Protein AF-A0A935EZ55-F1 (afdb_monomer_lite)

Secondary structure (DSSP, 8-state):
-EEEEEEEEETTTTEEEEEEEEE--PPPEEEEEEEES--HHHHHHHHHH----TTSB--HHHHHHHHHHHH-STTPPPPEEEEEEETTTTEEEEEEE-

Radius of gyration: 19.31 Å; chains: 1; bounding box: 48×34×50 Å

Sequence (98 aa):
MKLTLNAAYEETTRIVSYRIVVVEGPSYRMGNLIIKNASESELKRIQGKWPLAQGAVLNLPSVREFVRKMFYGPSTRMPGIQIRKDPAKQIADLILTY

Structure (mmCIF, N/CA/C/O backbone):
data_AF-A0A935EZ55-F1
#
_entry.id   AF-A0A935EZ55-F1
#
loop_
_atom_site.group_PDB
_atom_site.id
_atom_site.type_symbol
_atom_site.label_atom_id
_atom_site.label_alt_id
_atom_site.label_comp_id
_atom_site.label_asym_id
_atom_site.label_entity_id
_atom_site.label_seq_id
_atom_site.pdbx_PDB_ins_code
_atom_site.Cartn_x
_atom_site.Cartn_y
_atom_site.Cartn_z
_atom_site.occupancy
_atom_site.B_iso_or_equiv
_atom_site.auth_seq_id
_atom_site.auth_comp_id
_atom_site.auth_asym_id
_atom_site.auth_atom_id
_atom_site.pdbx_PDB_model_num
ATOM 1 N N . MET A 1 1 ? 10.033 -3.963 -8.192 1.00 48.62 1 MET A N 1
ATOM 2 C CA . MET A 1 1 ? 10.502 -2.991 -9.195 1.00 48.62 1 MET A CA 1
ATOM 3 C C . MET A 1 1 ? 11.986 -3.232 -9.365 1.00 48.62 1 MET A C 1
ATOM 5 O O . MET A 1 1 ? 12.708 -3.108 -8.385 1.00 48.62 1 MET A O 1
ATOM 9 N N . LYS A 1 2 ? 12.415 -3.673 -10.548 1.00 41.41 2 LYS A N 1
ATOM 10 C CA . LYS A 1 2 ? 13.833 -3.819 -10.883 1.00 41.41 2 LYS A CA 1
ATOM 11 C C . LYS A 1 2 ? 14.119 -2.803 -11.977 1.00 41.41 2 LYS A C 1
ATOM 13 O O . LYS A 1 2 ? 13.423 -2.800 -12.987 1.00 41.41 2 LYS A O 1
ATOM 18 N N . LEU A 1 3 ? 15.071 -1.917 -11.725 1.00 39.34 3 LEU A N 1
ATOM 19 C CA . LEU A 1 3 ? 15.489 -0.908 -12.685 1.00 39.34 3 LEU A CA 1
ATOM 20 C C . LEU A 1 3 ? 16.864 -1.323 -13.193 1.00 39.34 3 LEU A C 1
ATOM 22 O O . LEU A 1 3 ? 17.782 -1.515 -12.396 1.00 39.34 3 LEU A O 1
ATOM 26 N N . THR A 1 4 ? 16.980 -1.531 -14.499 1.00 55.34 4 THR A N 1
ATOM 27 C CA . THR A 1 4 ? 18.253 -1.868 -15.134 1.00 55.34 4 THR A CA 1
ATOM 28 C C . THR A 1 4 ? 18.665 -0.693 -16.000 1.00 55.34 4 THR A C 1
ATOM 30 O O . THR A 1 4 ? 17.935 -0.295 -16.910 1.00 55.34 4 THR A O 1
ATOM 33 N N . LEU A 1 5 ? 19.815 -0.114 -15.660 1.00 43.94 5 LEU A N 1
ATOM 34 C CA . LEU A 1 5 ? 20.396 1.017 -16.360 1.00 43.94 5 LEU A CA 1
ATOM 35 C C . LEU A 1 5 ? 21.555 0.502 -17.208 1.00 43.94 5 LEU A C 1
ATOM 37 O O . LEU A 1 5 ? 22.564 0.061 -16.666 1.00 43.94 5 LEU A O 1
ATOM 41 N N . ASN A 1 6 ? 21.400 0.556 -18.527 1.00 62.25 6 ASN A N 1
ATOM 42 C CA . ASN A 1 6 ? 22.473 0.229 -19.456 1.00 62.25 6 ASN A CA 1
ATOM 43 C C . ASN A 1 6 ? 22.951 1.537 -20.084 1.00 62.25 6 ASN A C 1
ATOM 45 O O . ASN A 1 6 ? 22.204 2.170 -20.831 1.00 62.25 6 ASN A O 1
ATOM 49 N N . ALA A 1 7 ? 24.166 1.961 -19.747 1.00 61.69 7 ALA A N 1
ATOM 50 C CA . ALA A 1 7 ? 24.803 3.119 -20.361 1.00 61.69 7 ALA A CA 1
ATOM 51 C C . ALA A 1 7 ? 25.737 2.642 -21.479 1.00 61.69 7 ALA A C 1
ATOM 53 O O . ALA A 1 7 ? 26.576 1.772 -21.253 1.00 61.69 7 ALA A O 1
ATOM 54 N N . ALA A 1 8 ? 25.579 3.207 -22.672 1.00 67.94 8 ALA A N 1
ATOM 55 C CA . ALA A 1 8 ? 26.495 3.031 -23.789 1.00 67.94 8 ALA A CA 1
ATOM 56 C C . ALA A 1 8 ? 27.114 4.392 -24.107 1.00 67.94 8 ALA A C 1
ATOM 58 O O . ALA A 1 8 ? 26.396 5.351 -24.393 1.00 67.94 8 ALA A O 1
ATOM 59 N N . TYR A 1 9 ? 28.436 4.485 -24.003 1.00 62.31 9 TYR A N 1
ATOM 60 C CA . TYR A 1 9 ? 29.173 5.683 -24.378 1.00 62.31 9 TYR A CA 1
ATOM 61 C C . TYR A 1 9 ? 29.653 5.545 -25.818 1.00 62.31 9 TYR A C 1
ATOM 63 O O . TYR A 1 9 ? 30.267 4.540 -26.169 1.00 62.31 9 TYR A O 1
ATOM 71 N N . GLU A 1 10 ? 29.351 6.538 -26.645 1.00 63.81 10 GLU A N 1
ATOM 72 C CA . GLU A 1 10 ? 29.743 6.571 -28.046 1.00 63.81 10 GLU A CA 1
ATOM 73 C C . GLU A 1 10 ? 30.887 7.583 -28.218 1.00 63.81 10 GLU A C 1
ATOM 75 O O . GLU A 1 10 ? 30.692 8.796 -28.129 1.00 63.81 10 GLU A O 1
ATOM 80 N N . GLU A 1 11 ? 32.112 7.089 -28.421 1.00 65.00 11 GLU A N 1
ATOM 81 C CA . GLU A 1 11 ? 33.327 7.922 -28.442 1.00 65.00 11 GLU A CA 1
ATOM 82 C C . GLU A 1 11 ? 33.373 8.916 -29.612 1.00 65.00 11 GLU A C 1
ATOM 84 O O . GLU A 1 11 ? 33.908 10.015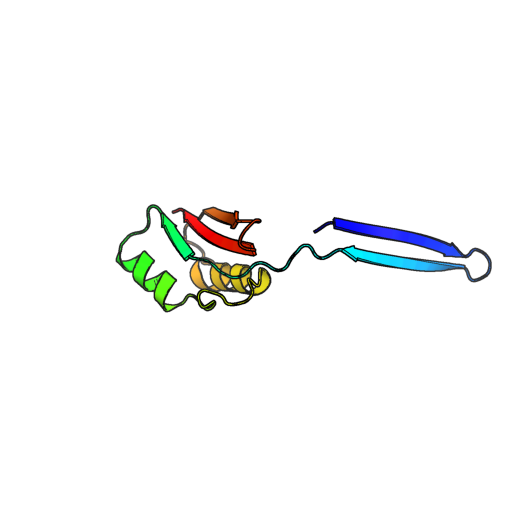 -29.467 1.00 65.00 11 GLU A O 1
ATOM 89 N N . THR A 1 12 ? 32.779 8.569 -30.758 1.00 71.25 12 THR A N 1
ATOM 90 C CA . THR A 1 12 ? 32.806 9.393 -31.979 1.00 71.25 12 THR A CA 1
ATOM 91 C C . THR A 1 12 ? 31.947 10.650 -31.856 1.00 71.25 12 THR A C 1
ATOM 93 O O . THR A 1 12 ? 32.315 11.709 -32.359 1.00 71.25 12 THR A O 1
ATOM 96 N N . THR A 1 13 ? 30.814 10.552 -31.162 1.00 69.12 13 THR A N 1
ATOM 97 C CA . THR A 1 13 ? 29.870 11.658 -30.942 1.00 69.12 13 THR A CA 1
ATOM 98 C C . THR A 1 13 ? 30.022 12.278 -29.549 1.00 69.12 13 THR A C 1
ATOM 100 O O . THR A 1 13 ? 29.473 13.349 -29.294 1.00 69.12 13 THR A O 1
ATOM 103 N N . ARG A 1 14 ? 30.791 11.635 -28.651 1.00 70.12 14 ARG A N 1
ATOM 104 C CA . ARG A 1 14 ? 30.878 11.934 -27.207 1.00 70.12 14 ARG A CA 1
ATOM 105 C C . ARG A 1 14 ? 29.509 11.922 -26.520 1.00 70.12 14 ARG A C 1
ATOM 107 O O . ARG A 1 14 ? 29.295 12.629 -25.535 1.00 70.12 14 ARG A O 1
ATOM 114 N N . ILE A 1 15 ? 28.572 11.131 -27.039 1.00 62.12 15 ILE A N 1
ATOM 115 C CA . ILE A 1 15 ? 27.215 11.021 -26.506 1.00 62.12 15 ILE A CA 1
ATOM 116 C C . ILE A 1 15 ? 27.148 9.814 -25.571 1.00 62.12 15 ILE A C 1
ATOM 118 O O . ILE A 1 15 ? 27.582 8.712 -25.903 1.00 62.12 15 ILE A O 1
ATOM 122 N N . VAL A 1 16 ? 26.566 10.010 -24.388 1.00 57.72 16 VAL A N 1
ATOM 123 C CA . VAL A 1 16 ? 26.183 8.907 -23.499 1.00 57.72 16 VAL A CA 1
ATOM 124 C C . VAL A 1 16 ? 24.715 8.578 -23.756 1.00 57.72 16 VAL A C 1
ATOM 126 O O . VAL A 1 16 ? 23.831 9.380 -23.457 1.00 57.72 16 VAL A O 1
ATOM 129 N N . SER A 1 17 ? 24.449 7.387 -24.285 1.00 61.28 17 SER A N 1
ATOM 130 C CA . SER A 1 17 ? 23.096 6.867 -24.475 1.00 61.28 17 SER A CA 1
ATOM 131 C C . SER A 1 17 ? 22.686 6.018 -23.274 1.00 61.28 17 SER A C 1
ATOM 133 O O . SER A 1 17 ? 23.297 4.990 -22.979 1.00 61.28 17 SER A O 1
ATOM 135 N N . TYR A 1 18 ? 21.623 6.431 -22.584 1.00 51.78 18 TYR A N 1
ATOM 136 C CA . TYR A 1 18 ? 21.049 5.684 -21.467 1.00 51.78 18 TYR A CA 1
ATOM 137 C C . TYR A 1 18 ? 19.847 4.873 -21.944 1.00 51.78 18 TYR A C 1
ATOM 139 O O . TYR A 1 18 ? 18.823 5.432 -22.334 1.00 51.78 18 TYR A O 1
ATOM 147 N N . ARG A 1 19 ? 19.938 3.544 -21.867 1.00 57.53 19 ARG A N 1
ATOM 148 C CA . ARG A 1 19 ? 18.795 2.653 -22.073 1.00 57.53 19 ARG A CA 1
ATOM 149 C C . ARG A 1 19 ? 18.249 2.229 -20.716 1.00 57.53 19 ARG A C 1
ATOM 151 O O . ARG A 1 19 ? 18.867 1.438 -20.002 1.00 57.53 19 ARG A O 1
ATOM 158 N N . ILE A 1 20 ? 17.083 2.765 -20.370 1.00 46.31 20 ILE A N 1
ATOM 159 C CA . ILE A 1 20 ? 16.361 2.429 -19.142 1.00 46.31 20 ILE A CA 1
ATOM 160 C C . ILE A 1 20 ? 15.355 1.331 -19.484 1.00 46.31 20 ILE A C 1
ATOM 162 O O . ILE A 1 20 ? 14.416 1.561 -20.243 1.00 46.31 20 ILE A O 1
ATOM 166 N N . VAL A 1 21 ? 15.550 0.132 -18.934 1.00 58.88 21 VAL A N 1
ATOM 167 C CA . VAL A 1 21 ? 14.567 -0.954 -19.038 1.00 58.88 21 VAL A CA 1
ATOM 168 C C . VAL A 1 21 ? 13.800 -1.019 -17.723 1.00 58.88 21 VAL A C 1
ATOM 170 O O . VAL A 1 21 ? 14.362 -1.360 -16.679 1.00 58.88 21 VAL A O 1
ATOM 173 N N . VAL A 1 22 ? 12.515 -0.665 -17.774 1.00 52.72 22 VAL A N 1
ATOM 174 C CA . VAL A 1 22 ? 11.596 -0.758 -16.635 1.00 52.72 22 VAL A CA 1
ATOM 175 C C . VAL A 1 22 ? 10.777 -2.032 -16.791 1.00 52.72 22 VAL A C 1
ATOM 177 O O . VAL A 1 22 ? 9.965 -2.146 -17.703 1.00 52.72 22 VAL A O 1
ATOM 180 N N . VAL A 1 23 ? 10.994 -2.998 -15.899 1.00 57.09 23 VAL A N 1
ATOM 181 C CA . VAL A 1 23 ? 10.128 -4.178 -15.796 1.00 57.09 23 VAL A CA 1
ATOM 182 C C . VAL A 1 23 ? 9.161 -3.938 -14.645 1.00 57.09 23 VAL A C 1
ATOM 184 O O . VAL A 1 23 ? 9.518 -4.059 -13.464 1.00 57.09 23 VAL A O 1
ATOM 187 N N . GLU A 1 24 ? 7.938 -3.551 -14.991 1.00 59.47 24 GLU A N 1
ATOM 188 C CA . GLU A 1 24 ? 6.838 -3.474 -14.038 1.00 59.47 24 GLU A CA 1
ATOM 189 C C . GLU A 1 24 ? 6.360 -4.898 -13.721 1.00 59.47 24 GLU A C 1
ATOM 191 O O . GLU A 1 24 ? 6.182 -5.731 -14.607 1.00 59.47 24 GLU A O 1
ATOM 196 N N . GLY A 1 25 ? 6.241 -5.220 -12.429 1.00 63.72 25 GLY A N 1
ATOM 197 C CA . GLY A 1 25 ? 5.691 -6.509 -12.001 1.00 63.72 25 GLY A CA 1
ATOM 198 C C . GLY A 1 25 ? 4.187 -6.597 -12.292 1.00 63.72 25 GLY A C 1
ATOM 199 O O . GLY A 1 25 ? 3.586 -5.596 -12.676 1.00 63.72 25 GLY A O 1
ATOM 200 N N . PRO A 1 26 ? 3.550 -7.759 -12.063 1.00 68.81 26 PRO A N 1
ATOM 201 C CA . PRO A 1 26 ? 2.117 -7.913 -12.295 1.00 68.81 26 PRO A CA 1
ATOM 202 C C . PRO A 1 26 ? 1.315 -6.863 -11.518 1.00 68.81 26 PRO A C 1
ATOM 204 O O . PRO A 1 26 ? 1.622 -6.566 -10.359 1.00 68.81 26 PRO A O 1
ATOM 207 N N . SER A 1 27 ? 0.294 -6.298 -12.164 1.00 77.88 27 SER A N 1
ATOM 208 C CA . SER A 1 27 ? -0.635 -5.367 -11.531 1.00 77.88 27 SER A CA 1
ATOM 209 C C . SER A 1 27 ? -1.462 -6.110 -10.484 1.00 77.88 27 SER A C 1
ATOM 211 O O . SER A 1 27 ? -2.075 -7.131 -10.784 1.00 77.88 27 SER A O 1
ATOM 213 N N . TYR A 1 28 ? -1.484 -5.596 -9.256 1.00 85.00 28 TYR A N 1
ATOM 214 C CA . TYR A 1 28 ? -2.325 -6.134 -8.189 1.00 85.00 28 TYR A CA 1
ATOM 215 C C . TYR A 1 28 ? -3.591 -5.293 -8.059 1.00 85.00 28 TYR A C 1
ATOM 217 O O . TYR A 1 28 ? -3.553 -4.071 -8.207 1.00 85.00 28 TYR A O 1
ATOM 225 N N . ARG A 1 29 ? -4.711 -5.938 -7.752 1.00 89.12 29 ARG A N 1
ATOM 226 C CA . ARG A 1 29 ? -5.962 -5.292 -7.363 1.00 89.12 29 ARG A CA 1
ATOM 227 C C . ARG A 1 29 ? -5.986 -5.066 -5.855 1.00 89.12 29 ARG A C 1
ATOM 229 O O . ARG A 1 29 ? -5.452 -5.863 -5.088 1.00 89.12 29 ARG A O 1
ATOM 236 N N . MET A 1 30 ? -6.606 -3.978 -5.427 1.00 90.25 30 MET A N 1
ATOM 237 C CA . MET A 1 30 ? -6.811 -3.647 -4.028 1.00 90.25 30 MET A CA 1
ATOM 238 C C . MET A 1 30 ? -7.716 -4.698 -3.385 1.00 90.25 30 MET A C 1
ATOM 240 O O . MET A 1 30 ? -8.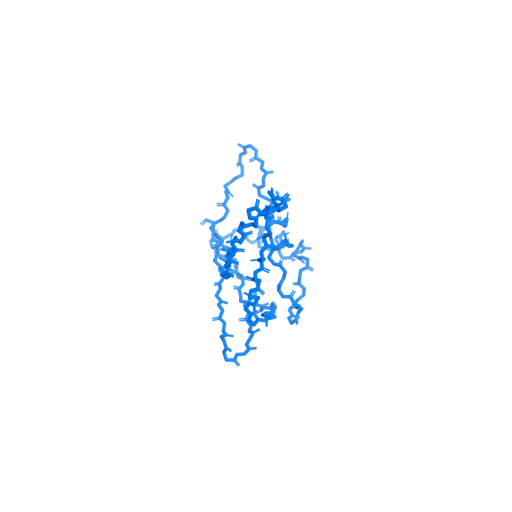835 -4.930 -3.838 1.00 90.25 30 MET A O 1
ATOM 244 N N . GLY A 1 31 ? -7.212 -5.342 -2.340 1.00 88.88 31 GLY A N 1
ATOM 245 C CA . GLY A 1 31 ? -7.979 -6.238 -1.489 1.00 88.88 31 GLY A CA 1
ATOM 246 C C . GLY A 1 31 ? -8.645 -5.465 -0.363 1.00 88.88 31 GLY A C 1
ATOM 247 O O . GLY A 1 31 ? -9.320 -4.459 -0.583 1.00 88.88 31 GLY A O 1
ATOM 248 N N . ASN A 1 32 ? -8.428 -5.931 0.858 1.00 89.38 32 ASN A N 1
ATOM 249 C CA . ASN A 1 32 ? -8.965 -5.319 2.060 1.00 89.38 32 ASN A CA 1
ATOM 250 C C . ASN A 1 32 ? -8.003 -4.287 2.655 1.00 89.38 32 ASN A C 1
ATOM 252 O O . ASN A 1 32 ? -6.780 -4.451 2.637 1.00 89.38 32 ASN A O 1
ATOM 256 N N . LEU A 1 33 ? -8.581 -3.240 3.244 1.00 87.75 33 LEU A N 1
ATOM 257 C CA . LEU A 1 33 ? -7.877 -2.341 4.149 1.00 87.75 33 LEU A CA 1
ATOM 258 C C . LEU A 1 33 ? -8.041 -2.854 5.584 1.00 87.75 33 LEU A C 1
ATOM 260 O O . LEU A 1 33 ? -9.112 -2.738 6.177 1.00 87.75 33 LEU A O 1
ATOM 264 N N . ILE A 1 34 ? -6.974 -3.420 6.136 1.00 88.69 34 ILE A N 1
ATOM 265 C CA . ILE A 1 34 ? -6.936 -3.990 7.483 1.00 88.69 34 ILE A CA 1
ATOM 266 C C . ILE A 1 34 ? -6.214 -3.004 8.396 1.00 88.69 34 ILE A C 1
ATOM 268 O O . ILE A 1 34 ? -5.058 -2.662 8.160 1.00 88.69 34 ILE A O 1
ATOM 272 N N . ILE A 1 35 ? -6.874 -2.564 9.463 1.00 88.50 35 ILE A N 1
ATOM 273 C CA . ILE A 1 35 ? -6.299 -1.625 10.427 1.00 88.50 35 ILE A CA 1
ATOM 274 C C . ILE A 1 35 ? -6.196 -2.349 11.769 1.00 88.50 35 ILE A C 1
ATOM 276 O O . ILE A 1 35 ? -7.202 -2.784 12.321 1.00 88.50 35 ILE A O 1
ATOM 280 N N . LYS A 1 36 ? -4.972 -2.526 12.264 1.00 87.19 36 LYS A N 1
ATOM 281 C CA . LYS A 1 36 ? -4.661 -3.203 13.526 1.00 87.19 36 LYS A CA 1
ATOM 282 C C . LYS A 1 36 ? -4.333 -2.185 14.609 1.00 87.19 36 LYS A C 1
ATOM 284 O O . LYS A 1 36 ? -3.683 -1.182 14.324 1.00 87.19 36 LYS A O 1
ATOM 289 N N . ASN A 1 37 ? -4.736 -2.491 15.842 1.00 84.25 37 ASN A N 1
ATOM 290 C CA . ASN A 1 37 ? -4.485 -1.681 17.042 1.00 84.25 37 ASN A CA 1
ATOM 291 C C . ASN A 1 37 ? -4.998 -0.230 16.962 1.00 84.25 37 ASN A C 1
ATOM 293 O O . ASN A 1 37 ? -4.550 0.617 17.727 1.00 84.25 37 ASN A O 1
ATOM 297 N N . ALA A 1 38 ? -5.929 0.064 16.051 1.00 82.44 38 ALA A N 1
ATOM 298 C CA . ALA A 1 38 ? -6.568 1.371 15.971 1.00 82.44 38 ALA A CA 1
ATOM 299 C C . ALA A 1 38 ? -7.837 1.406 16.821 1.00 82.44 38 ALA A C 1
ATOM 301 O O . ALA A 1 38 ? -8.554 0.409 16.937 1.00 82.44 38 ALA A O 1
ATOM 302 N N . SER A 1 39 ? -8.138 2.580 17.367 1.00 84.44 39 SER A N 1
ATOM 303 C CA . SER A 1 39 ? -9.437 2.837 17.986 1.00 84.44 39 SER A CA 1
ATOM 304 C C . SER A 1 39 ? -10.567 2.784 16.944 1.00 84.44 39 SER A C 1
ATOM 306 O O . SER A 1 39 ? -10.348 2.998 15.749 1.00 84.44 39 SER A O 1
ATOM 308 N N . GLU A 1 40 ? -11.804 2.520 17.374 1.00 86.06 40 GLU A N 1
ATOM 309 C CA . GLU A 1 40 ? -12.953 2.441 16.455 1.00 86.06 40 GLU A CA 1
ATOM 310 C C . GLU A 1 40 ? -13.172 3.757 15.681 1.00 86.06 40 GLU A C 1
ATOM 312 O O . GLU A 1 40 ? -13.517 3.752 14.495 1.00 86.06 40 GLU A O 1
ATOM 317 N N . SER A 1 41 ? -12.910 4.894 16.331 1.00 84.56 41 SER A N 1
ATOM 318 C CA . SER A 1 41 ? -12.974 6.223 15.719 1.00 84.56 41 SER A CA 1
ATOM 319 C C . SER A 1 41 ? -11.931 6.393 14.613 1.00 84.56 41 SER A C 1
ATOM 321 O O . SER A 1 41 ? -12.245 6.923 13.546 1.00 84.56 41 SER A O 1
ATOM 323 N N . GLU A 1 42 ? -10.708 5.903 14.813 1.00 82.94 42 GLU A N 1
ATOM 324 C CA . GLU A 1 42 ? -9.660 5.917 13.792 1.00 82.94 42 GLU A CA 1
ATOM 325 C C . GLU A 1 42 ? -9.965 4.971 12.640 1.00 82.94 42 GLU A C 1
ATOM 327 O O . GLU A 1 42 ? -9.778 5.347 11.484 1.00 82.94 42 GLU A O 1
ATOM 332 N N . LEU A 1 43 ? -10.491 3.784 12.936 1.00 85.69 43 LEU A N 1
ATOM 333 C CA . LEU A 1 43 ? -10.880 2.807 11.928 1.00 85.69 43 LEU A CA 1
ATOM 334 C C . LEU A 1 43 ? -11.945 3.395 10.990 1.00 85.69 43 LEU A C 1
ATOM 336 O O . LEU A 1 43 ? -11.739 3.416 9.775 1.00 85.69 43 LEU A O 1
ATOM 340 N N . LYS A 1 44 ? -13.009 3.992 11.544 1.00 87.12 44 LYS A N 1
ATOM 341 C CA . LYS A 1 44 ? -14.038 4.715 10.773 1.00 87.12 44 LYS A CA 1
ATOM 342 C C . LYS A 1 44 ? -13.454 5.897 9.994 1.00 87.12 44 LYS A C 1
ATOM 344 O O . LYS A 1 44 ? -13.780 6.086 8.822 1.00 87.12 44 LYS A O 1
ATOM 349 N N . ARG A 1 45 ? -12.555 6.676 10.608 1.00 86.31 45 ARG A N 1
ATOM 350 C CA . ARG A 1 45 ? -11.905 7.838 9.974 1.00 86.31 45 ARG A CA 1
ATOM 351 C C . ARG A 1 45 ? -11.050 7.443 8.770 1.00 86.31 45 ARG A C 1
ATOM 353 O O . ARG A 1 45 ? -11.066 8.142 7.760 1.00 86.31 45 ARG A O 1
ATOM 360 N N . ILE A 1 46 ? -10.276 6.366 8.890 1.00 86.56 46 ILE A N 1
ATOM 361 C CA . ILE A 1 46 ? -9.378 5.879 7.839 1.00 86.56 46 ILE A CA 1
ATOM 362 C C . ILE A 1 46 ? -10.193 5.219 6.727 1.00 86.56 46 ILE A C 1
ATOM 364 O O . ILE A 1 46 ? -9.983 5.557 5.566 1.00 86.56 46 ILE A O 1
ATOM 368 N N . GLN A 1 47 ? -11.148 4.344 7.063 1.00 86.56 47 GLN A N 1
ATOM 369 C CA . GLN A 1 47 ? -12.012 3.694 6.073 1.00 86.56 47 GLN A CA 1
ATOM 370 C C . GLN A 1 47 ? -12.837 4.708 5.273 1.00 86.56 47 GLN A C 1
ATOM 372 O O . GLN A 1 47 ? -12.867 4.628 4.051 1.00 86.56 47 GLN A O 1
ATOM 377 N N . GLY A 1 48 ? -13.430 5.712 5.928 1.00 86.44 48 GLY A N 1
ATOM 378 C CA . GLY A 1 48 ? -14.232 6.736 5.248 1.00 86.44 48 GLY A CA 1
ATOM 379 C C . GLY A 1 48 ? -13.435 7.669 4.330 1.00 86.44 48 GLY A C 1
ATOM 380 O O . GLY A 1 48 ? -14.014 8.328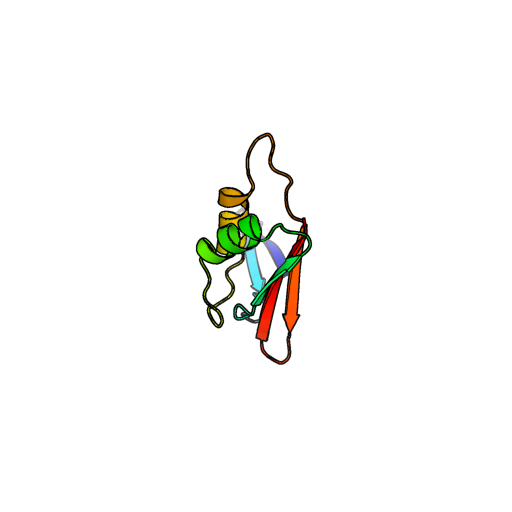 3.473 1.00 86.44 48 GLY A O 1
ATOM 381 N N . LYS A 1 49 ? -12.109 7.739 4.491 1.00 87.50 49 LYS A N 1
ATOM 382 C CA . LYS A 1 49 ? -11.218 8.562 3.656 1.00 87.50 49 LYS A CA 1
ATOM 383 C C . LYS A 1 49 ? -10.404 7.741 2.659 1.00 87.50 49 LYS A C 1
ATOM 385 O O . LYS A 1 49 ? -9.624 8.317 1.901 1.00 87.50 49 LYS A O 1
ATOM 390 N N . TRP A 1 50 ? -10.528 6.416 2.695 1.00 89.12 50 TRP A N 1
ATOM 391 C CA . TRP A 1 50 ? -9.743 5.526 1.857 1.00 89.12 50 TRP A CA 1
ATOM 392 C C . TRP A 1 50 ? -10.168 5.666 0.386 1.00 89.12 50 TRP A C 1
ATOM 394 O O . TRP A 1 50 ? -11.334 5.439 0.070 1.00 89.12 50 TRP A O 1
ATOM 404 N N . PRO A 1 51 ? -9.255 6.041 -0.530 1.00 84.56 51 PRO A N 1
ATOM 405 C CA . PRO A 1 51 ? -9.638 6.409 -1.892 1.00 84.56 51 PRO A CA 1
ATOM 406 C C . PRO A 1 51 ? -9.745 5.218 -2.856 1.00 84.56 51 PRO A C 1
ATOM 408 O O . PRO A 1 51 ? -10.227 5.390 -3.972 1.00 84.56 51 PRO A O 1
ATOM 411 N N . LEU A 1 52 ? -9.258 4.029 -2.480 1.00 85.75 52 LEU A N 1
ATOM 412 C CA . LEU A 1 52 ? -9.209 2.864 -3.369 1.00 85.75 52 LEU A CA 1
ATOM 413 C C . LEU A 1 52 ? -10.319 1.869 -3.024 1.00 85.75 52 LEU A C 1
ATOM 415 O O . LEU A 1 52 ? -10.277 1.217 -1.983 1.00 85.75 52 LEU A O 1
ATOM 419 N N . ALA A 1 53 ? -11.284 1.704 -3.925 1.00 85.25 53 ALA A N 1
ATOM 420 C CA . ALA A 1 53 ? -12.300 0.667 -3.792 1.00 85.25 53 ALA A CA 1
ATOM 421 C C . ALA A 1 53 ? -11.684 -0.743 -3.862 1.00 85.25 53 ALA A C 1
ATOM 423 O O . ALA A 1 53 ? -10.658 -0.964 -4.513 1.00 85.25 53 ALA A O 1
ATOM 424 N N . GLN A 1 54 ? -12.342 -1.713 -3.229 1.00 85.88 54 GLN A N 1
ATOM 425 C CA . GLN A 1 54 ? -11.978 -3.121 -3.368 1.00 85.88 54 GLN A CA 1
ATOM 426 C C . GLN A 1 54 ? -12.085 -3.545 -4.843 1.00 85.88 54 GLN A C 1
ATOM 428 O O . GLN A 1 54 ? -13.044 -3.212 -5.534 1.00 85.88 54 GLN A O 1
ATOM 433 N N . GLY A 1 55 ? -11.075 -4.254 -5.345 1.00 84.12 55 GLY A N 1
ATOM 434 C CA . GLY A 1 55 ? -10.978 -4.685 -6.740 1.00 84.12 55 GLY A CA 1
ATOM 435 C C . GLY A 1 55 ? -10.412 -3.643 -7.713 1.00 84.12 55 GLY A C 1
ATOM 436 O O . GLY A 1 55 ? -10.110 -4.009 -8.853 1.00 84.12 55 GLY A O 1
ATOM 437 N N . ALA A 1 56 ? -10.221 -2.387 -7.285 1.00 86.12 56 ALA A N 1
ATOM 438 C CA . ALA A 1 56 ? -9.545 -1.360 -8.081 1.00 86.12 56 ALA A CA 1
ATOM 439 C C . ALA A 1 56 ? -8.059 -1.695 -8.270 1.00 86.12 56 ALA A C 1
ATOM 441 O O . ALA A 1 56 ? -7.483 -2.439 -7.484 1.00 86.12 56 ALA A O 1
ATOM 442 N N . VAL A 1 57 ? -7.401 -1.136 -9.285 1.00 85.25 57 VAL A N 1
ATOM 443 C CA . VAL A 1 57 ? -5.950 -1.322 -9.459 1.00 85.25 57 VAL A CA 1
ATOM 444 C C . VAL A 1 57 ? -5.208 -0.669 -8.288 1.00 85.25 57 VAL A C 1
ATOM 446 O O . VAL A 1 57 ? -5.417 0.507 -7.988 1.00 85.25 57 VAL A O 1
ATOM 449 N N . LEU A 1 58 ? -4.340 -1.429 -7.613 1.00 84.44 58 LEU A N 1
ATOM 450 C CA . LEU A 1 58 ? -3.539 -0.919 -6.506 1.00 84.44 58 LEU A CA 1
ATOM 451 C C . LEU A 1 58 ? -2.501 0.074 -7.040 1.00 84.44 58 LEU A C 1
ATOM 453 O O . LEU A 1 58 ? -1.538 -0.308 -7.705 1.00 84.44 58 LEU A O 1
ATOM 457 N N . ASN A 1 59 ? -2.663 1.342 -6.671 1.00 83.94 59 ASN A N 1
ATOM 458 C CA . ASN A 1 59 ? -1.740 2.410 -7.030 1.00 83.94 59 ASN A CA 1
ATOM 459 C C . ASN A 1 59 ? -0.903 2.839 -5.814 1.00 83.94 59 ASN A C 1
ATOM 461 O O . ASN A 1 59 ? -1.395 3.531 -4.922 1.00 83.94 59 ASN A O 1
ATOM 465 N N . LEU A 1 60 ? 0.373 2.438 -5.771 1.00 81.56 60 LEU A N 1
ATOM 466 C CA . LEU A 1 60 ? 1.288 2.764 -4.666 1.00 81.56 60 LEU A CA 1
ATOM 467 C C . LEU A 1 60 ? 1.453 4.280 -4.436 1.00 81.56 60 LEU A C 1
ATOM 469 O O . LEU A 1 60 ? 1.401 4.699 -3.278 1.00 81.56 60 LEU A O 1
ATOM 473 N N . PRO A 1 61 ? 1.604 5.119 -5.481 1.00 84.88 61 PRO A N 1
ATOM 474 C CA . PRO A 1 61 ? 1.481 6.569 -5.361 1.00 84.88 61 PRO A CA 1
ATOM 475 C C . PRO A 1 61 ? 0.253 7.033 -4.567 1.00 84.88 61 PRO A C 1
ATOM 477 O O . PRO A 1 61 ? 0.408 7.792 -3.612 1.00 84.88 61 PRO A O 1
ATOM 480 N N . SER A 1 62 ? -0.945 6.525 -4.879 1.00 82.50 62 SER A N 1
ATOM 481 C CA . SER A 1 62 ? -2.178 6.888 -4.163 1.00 82.50 62 SER A CA 1
ATOM 482 C C . SER A 1 62 ? -2.154 6.451 -2.697 1.00 82.50 62 SER A C 1
ATOM 484 O O . SER A 1 62 ? -2.575 7.212 -1.827 1.00 82.50 62 SER A O 1
ATOM 486 N N . VAL A 1 63 ? -1.612 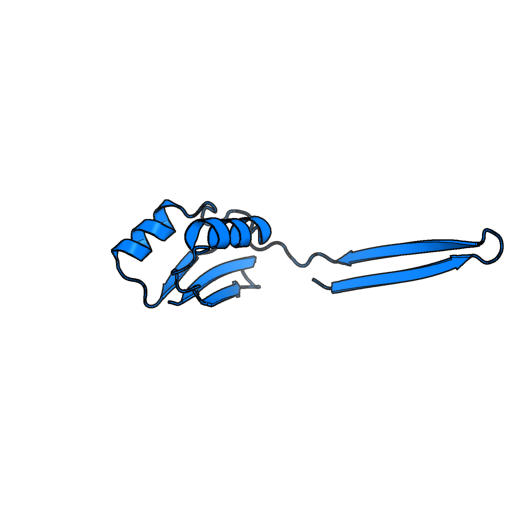5.263 -2.400 1.00 83.44 63 VAL A N 1
ATOM 487 C CA . VAL A 1 63 ? -1.419 4.781 -1.018 1.00 83.44 63 VAL A CA 1
ATOM 488 C C . VAL A 1 63 ? -0.498 5.733 -0.246 1.00 83.44 63 VAL A C 1
ATOM 490 O O . VAL A 1 63 ? -0.817 6.149 0.867 1.00 83.44 63 VAL A O 1
ATOM 493 N N . ARG A 1 64 ? 0.635 6.122 -0.845 1.00 83.75 64 ARG A N 1
ATOM 494 C CA . ARG A 1 64 ? 1.609 7.039 -0.233 1.00 83.75 64 ARG A CA 1
ATOM 495 C C . ARG A 1 64 ? 1.003 8.414 0.026 1.00 83.75 64 ARG A C 1
ATOM 497 O O . ARG A 1 64 ? 1.213 8.988 1.093 1.00 83.75 64 ARG A O 1
ATOM 504 N N . GLU A 1 65 ? 0.255 8.946 -0.934 1.00 85.94 65 GLU A N 1
ATOM 505 C CA . GLU A 1 65 ? -0.426 10.228 -0.776 1.00 85.94 65 GLU A CA 1
ATOM 506 C C . GLU A 1 65 ? -1.496 10.195 0.310 1.00 85.94 65 GLU A C 1
ATOM 508 O O . GLU A 1 65 ? -1.584 11.139 1.096 1.00 85.94 65 GLU A O 1
ATOM 513 N N . PHE A 1 66 ? -2.273 9.113 0.386 1.00 86.44 66 PHE A N 1
ATOM 514 C CA . PHE A 1 66 ? -3.248 8.913 1.450 1.00 86.44 66 PHE A CA 1
ATOM 515 C C . PHE A 1 66 ? -2.574 8.924 2.821 1.00 86.44 66 PHE A C 1
ATOM 517 O O . PHE A 1 66 ? -2.973 9.691 3.695 1.00 86.44 66 PHE A O 1
ATOM 524 N N . VAL A 1 67 ? -1.509 8.134 2.990 1.00 83.69 67 VAL A N 1
ATOM 525 C CA . VAL A 1 67 ? -0.753 8.071 4.246 1.00 83.69 67 VAL A CA 1
ATOM 526 C C . VAL A 1 67 ? -0.222 9.452 4.621 1.00 83.69 67 VAL A C 1
ATOM 528 O O . VAL A 1 67 ? -0.376 9.889 5.759 1.00 83.69 67 VAL A O 1
ATOM 531 N N . ARG A 1 68 ? 0.348 10.177 3.654 1.00 84.25 68 ARG A N 1
ATOM 532 C CA . ARG A 1 68 ? 0.821 11.547 3.863 1.00 84.25 68 ARG A CA 1
ATOM 533 C C . ARG A 1 68 ? -0.317 12.469 4.318 1.00 84.25 68 ARG A C 1
ATOM 535 O O . ARG A 1 68 ? -0.174 13.180 5.298 1.00 84.25 68 ARG A O 1
ATOM 542 N N . LYS A 1 69 ? -1.471 12.459 3.655 1.00 84.94 69 LYS A N 1
ATOM 543 C CA . LYS A 1 69 ? -2.593 13.335 4.038 1.00 84.94 69 LYS A CA 1
ATOM 544 C C . LYS A 1 69 ? -3.201 12.973 5.397 1.00 84.94 69 LYS A C 1
ATOM 546 O O . LYS A 1 69 ? -3.719 13.848 6.081 1.00 84.94 69 LYS A O 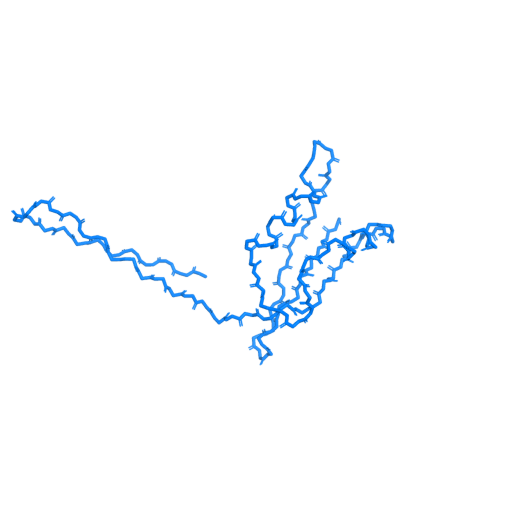1
ATOM 551 N N . MET A 1 70 ? -3.167 11.697 5.771 1.00 81.62 70 MET A N 1
ATOM 552 C CA . MET A 1 70 ? -3.832 11.191 6.974 1.00 81.62 70 MET A CA 1
ATOM 553 C C . MET A 1 70 ? -2.973 11.225 8.233 1.00 81.62 70 MET A C 1
ATOM 555 O O . MET A 1 70 ? -3.522 11.381 9.327 1.00 81.62 70 MET A O 1
ATOM 559 N N . PHE A 1 71 ? -1.660 11.044 8.081 1.00 79.12 71 PHE A N 1
ATOM 560 C CA . PHE A 1 71 ? -0.743 10.805 9.198 1.00 79.12 71 PHE A CA 1
ATOM 561 C C . PHE A 1 71 ? 0.453 11.759 9.237 1.00 79.12 71 PHE A C 1
ATOM 563 O O . PHE A 1 71 ? 1.243 11.689 10.171 1.00 79.12 71 PHE A O 1
ATOM 570 N N . TYR A 1 72 ? 0.617 12.648 8.253 1.00 70.25 72 TYR A N 1
ATOM 571 C CA . TYR A 1 72 ? 1.704 13.625 8.272 1.00 70.25 72 TYR A CA 1
ATOM 572 C C . TYR A 1 72 ? 1.266 14.868 9.056 1.00 70.25 72 TYR A C 1
ATOM 574 O O . TYR A 1 72 ? 0.494 15.694 8.575 1.00 70.25 72 TYR A O 1
ATOM 582 N N . GLY A 1 73 ? 1.757 14.973 10.289 1.00 63.62 73 GLY A N 1
ATOM 583 C CA . GLY A 1 73 ? 1.574 16.107 11.191 1.00 63.62 73 GLY A CA 1
ATOM 584 C C . GLY A 1 73 ? 2.555 16.009 12.367 1.00 63.62 73 GLY A C 1
ATOM 585 O O . GLY A 1 73 ? 2.974 14.898 12.696 1.00 63.62 73 GLY A O 1
ATOM 586 N N . PRO A 1 74 ? 2.924 17.130 13.015 1.00 55.56 74 PRO A N 1
ATOM 587 C CA . PRO A 1 74 ? 4.023 17.197 13.992 1.00 55.56 74 PRO A CA 1
ATOM 588 C C . PRO A 1 74 ? 3.853 16.315 15.244 1.00 55.56 74 PRO A C 1
ATOM 590 O O . PRO A 1 74 ? 4.800 16.152 16.005 1.00 55.56 74 PRO A O 1
ATOM 593 N N . SER A 1 75 ? 2.674 15.723 15.465 1.00 56.72 75 SER A N 1
ATOM 594 C CA . SER A 1 75 ? 2.369 14.895 16.645 1.00 56.72 75 SER A CA 1
ATOM 595 C C . SER A 1 75 ? 1.637 13.588 16.312 1.00 56.72 75 SER A C 1
ATOM 597 O O . SER A 1 75 ? 1.076 12.954 17.201 1.00 56.72 75 SER A O 1
ATOM 599 N N . THR A 1 76 ? 1.595 13.178 15.039 1.00 63.72 76 THR A N 1
ATOM 600 C CA . THR A 1 76 ? 0.852 11.971 14.634 1.00 63.72 76 THR A CA 1
ATOM 601 C C . THR A 1 76 ? 1.790 10.770 14.559 1.00 63.72 76 THR A C 1
ATOM 603 O O . THR A 1 76 ? 2.760 10.788 13.804 1.00 63.72 76 THR A O 1
ATOM 606 N N . ARG A 1 77 ? 1.508 9.712 15.335 1.00 68.81 77 ARG A N 1
ATOM 607 C CA . ARG A 1 77 ? 2.212 8.427 15.193 1.00 68.81 77 ARG A CA 1
ATOM 608 C C . ARG A 1 77 ? 1.998 7.909 13.772 1.00 68.81 77 ARG A C 1
ATOM 610 O O . ARG A 1 77 ? 0.857 7.751 13.339 1.00 68.81 77 ARG A O 1
ATOM 617 N N . MET A 1 78 ? 3.088 7.668 13.045 1.00 72.62 78 MET A N 1
ATOM 618 C CA . MET A 1 78 ? 2.999 7.052 11.725 1.00 72.62 78 MET A CA 1
ATOM 619 C C . MET A 1 78 ? 2.633 5.576 11.891 1.00 72.62 78 MET A C 1
ATOM 621 O O . MET A 1 78 ? 3.351 4.867 12.599 1.00 72.62 78 MET A O 1
ATOM 625 N N . PRO A 1 79 ? 1.567 5.089 11.239 1.00 80.12 79 PRO A N 1
ATOM 626 C CA . PRO A 1 79 ? 1.262 3.673 11.274 1.00 80.12 79 PRO A CA 1
ATOM 627 C C . PRO A 1 79 ? 2.321 2.893 10.489 1.00 80.12 79 PRO A C 1
ATOM 629 O O . PRO A 1 79 ? 2.786 3.326 9.430 1.00 80.12 79 PRO A O 1
ATOM 632 N N . GLY A 1 80 ? 2.669 1.705 10.973 1.00 81.81 80 GLY A N 1
ATOM 633 C CA . GLY A 1 80 ? 3.413 0.723 10.198 1.00 81.81 80 GLY A CA 1
ATOM 634 C C . GLY A 1 80 ? 2.570 0.254 9.013 1.00 81.81 80 GLY A C 1
ATOM 635 O O . GLY A 1 80 ? 1.446 -0.213 9.196 1.00 81.81 80 GLY A O 1
ATOM 636 N N . ILE A 1 81 ? 3.103 0.377 7.797 1.00 84.00 81 ILE A N 1
ATOM 637 C CA . ILE A 1 81 ? 2.405 0.002 6.561 1.00 84.00 81 ILE A CA 1
ATOM 638 C C . ILE A 1 81 ? 2.984 -1.308 6.044 1.00 84.00 81 ILE A C 1
ATOM 640 O O . ILE A 1 81 ? 4.180 -1.406 5.773 1.00 84.00 81 ILE A O 1
ATOM 644 N N . GLN A 1 82 ? 2.127 -2.303 5.857 1.00 85.50 82 GLN A N 1
ATOM 645 C CA . GLN A 1 82 ? 2.476 -3.568 5.222 1.00 85.50 82 GLN A CA 1
ATOM 646 C C . GLN A 1 82 ? 1.530 -3.840 4.055 1.00 85.50 82 GLN A C 1
ATOM 648 O O . GLN A 1 82 ? 0.330 -3.595 4.140 1.00 85.50 82 GLN A O 1
ATOM 653 N N . ILE A 1 83 ? 2.071 -4.371 2.960 1.00 85.81 83 ILE A N 1
ATOM 654 C CA . ILE A 1 83 ? 1.285 -4.816 1.806 1.00 85.81 83 ILE A CA 1
ATOM 655 C C . ILE A 1 83 ? 1.397 -6.331 1.742 1.00 85.81 83 ILE A C 1
ATOM 657 O O . ILE A 1 83 ? 2.477 -6.867 1.480 1.00 85.81 83 ILE A O 1
ATOM 661 N N . ARG A 1 84 ? 0.282 -7.021 1.969 1.00 86.31 84 ARG A N 1
ATOM 662 C CA . ARG A 1 84 ? 0.195 -8.472 1.828 1.00 86.31 84 ARG A CA 1
ATOM 663 C C . ARG A 1 84 ? -0.322 -8.789 0.436 1.00 86.31 84 ARG A C 1
ATOM 665 O O . ARG A 1 84 ? -1.436 -8.418 0.095 1.00 86.31 84 ARG A O 1
ATOM 672 N N . LYS A 1 85 ? 0.493 -9.462 -0.368 1.00 86.75 85 LYS A N 1
ATOM 673 C CA . LYS A 1 85 ? 0.148 -9.825 -1.745 1.00 86.75 85 LYS A CA 1
ATOM 674 C C . LYS A 1 85 ? -0.307 -11.276 -1.794 1.00 86.75 85 LYS A C 1
ATOM 676 O O . LYS A 1 85 ? 0.379 -12.143 -1.262 1.00 86.75 85 LYS A O 1
ATOM 681 N N . ASP A 1 86 ? -1.418 -11.517 -2.468 1.00 85.94 86 ASP A N 1
ATOM 682 C CA . ASP A 1 86 ? -1.872 -12.825 -2.916 1.00 85.94 86 ASP A CA 1
ATOM 683 C C . ASP A 1 86 ? -1.553 -12.941 -4.420 1.00 85.94 86 ASP A C 1
ATOM 685 O O . ASP A 1 86 ? -2.283 -12.393 -5.255 1.00 85.94 86 ASP A O 1
ATOM 689 N N . PRO A 1 87 ? -0.432 -13.589 -4.791 1.00 80.94 87 PRO A N 1
ATOM 690 C CA . PRO A 1 87 ? -0.026 -13.716 -6.187 1.00 80.94 87 PRO A CA 1
ATOM 691 C C . PRO A 1 87 ? -0.960 -14.620 -7.000 1.00 80.94 87 PRO A C 1
ATOM 693 O O . PRO A 1 87 ? -1.052 -14.429 -8.209 1.00 80.94 87 PRO A O 1
ATOM 696 N N . ALA A 1 88 ? -1.677 -15.556 -6.366 1.00 83.75 88 ALA A N 1
ATOM 697 C CA . ALA A 1 88 ? -2.614 -16.440 -7.060 1.00 83.75 88 ALA A CA 1
ATOM 698 C C . ALA A 1 88 ? -3.864 -15.678 -7.513 1.00 83.75 88 ALA A C 1
ATOM 700 O O . ALA A 1 88 ? -4.392 -15.926 -8.594 1.00 83.75 88 ALA A O 1
ATOM 701 N N . LYS A 1 89 ? -4.316 -14.718 -6.699 1.00 84.44 89 LYS A N 1
ATOM 702 C CA . LYS A 1 89 ? -5.494 -13.891 -7.001 1.00 84.44 89 LYS A CA 1
ATOM 703 C C . LYS A 1 89 ? -5.153 -12.531 -7.604 1.00 84.44 89 LYS A C 1
ATOM 705 O O . LYS A 1 89 ? -6.063 -11.792 -7.967 1.00 84.44 89 LYS A O 1
ATOM 710 N N . GLN A 1 90 ? -3.866 -12.182 -7.683 1.00 86.50 90 GLN A N 1
ATOM 711 C CA . GLN A 1 90 ? -3.389 -10.831 -7.999 1.00 86.50 90 GLN A CA 1
ATOM 712 C C . GLN A 1 90 ? -4.057 -9.764 -7.119 1.00 86.50 90 GLN A C 1
ATOM 714 O O . GLN A 1 90 ? -4.359 -8.665 -7.575 1.00 86.50 90 GLN A O 1
ATOM 719 N N . ILE A 1 91 ? -4.298 -10.081 -5.846 1.00 87.88 91 ILE A N 1
ATOM 720 C CA . ILE A 1 91 ? -4.898 -9.165 -4.870 1.00 87.88 91 ILE A CA 1
ATOM 721 C C . ILE A 1 91 ? -3.820 -8.720 -3.888 1.00 87.88 91 ILE A C 1
ATOM 723 O O . ILE A 1 91 ? -2.906 -9.475 -3.565 1.00 87.88 91 ILE A O 1
ATOM 727 N N . ALA A 1 92 ? -3.900 -7.484 -3.416 1.00 87.69 92 ALA A N 1
ATOM 728 C CA . ALA A 1 92 ? -3.024 -6.962 -2.387 1.00 87.69 92 ALA A CA 1
ATOM 729 C C . ALA A 1 92 ? -3.839 -6.294 -1.277 1.00 87.69 92 ALA A C 1
ATOM 731 O O . ALA A 1 92 ? -4.507 -5.285 -1.506 1.00 87.69 92 ALA A O 1
ATOM 732 N N . ASP A 1 93 ? -3.754 -6.849 -0.072 1.00 88.50 93 ASP A N 1
ATOM 733 C CA . ASP A 1 93 ? -4.322 -6.258 1.135 1.00 88.50 93 ASP A CA 1
ATOM 734 C C . ASP A 1 93 ? -3.350 -5.225 1.712 1.00 88.50 93 ASP A C 1
ATOM 736 O O . ASP A 1 93 ? -2.135 -5.460 1.789 1.00 88.50 93 ASP A O 1
ATOM 740 N N . LEU A 1 94 ? -3.887 -4.092 2.163 1.00 87.31 94 LEU A N 1
ATOM 741 C CA . LEU A 1 94 ? -3.120 -3.081 2.882 1.00 87.31 94 LEU A CA 1
ATOM 742 C C . LEU A 1 94 ? -3.357 -3.240 4.378 1.00 87.31 94 LEU A C 1
ATOM 744 O O . LEU A 1 94 ? -4.494 -3.201 4.838 1.00 87.31 94 LEU A O 1
ATOM 748 N N . ILE A 1 95 ? -2.277 -3.383 5.136 1.00 88.75 95 ILE A N 1
ATOM 749 C CA . ILE A 1 95 ? -2.310 -3.514 6.588 1.00 88.75 95 ILE A CA 1
ATOM 750 C C . ILE A 1 95 ? -1.669 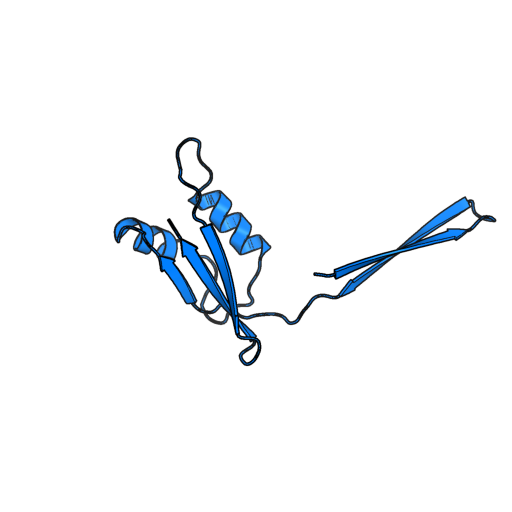-2.268 7.193 1.00 88.75 95 ILE A C 1
ATOM 752 O O . ILE A 1 95 ? -0.499 -1.981 6.941 1.00 88.75 95 ILE A O 1
ATOM 756 N N . LEU A 1 96 ? -2.436 -1.547 8.004 1.00 85.31 96 LEU A N 1
ATOM 757 C CA . LEU A 1 96 ? -1.974 -0.418 8.805 1.00 85.31 96 LEU A CA 1
ATOM 758 C C . LEU A 1 96 ? -1.912 -0.855 10.267 1.00 85.31 96 LEU A C 1
ATOM 760 O O . LEU A 1 96 ? -2.899 -1.364 10.792 1.00 85.31 96 LEU A O 1
ATOM 764 N N . THR A 1 97 ? -0.765 -0.682 10.917 1.00 84.25 97 THR A N 1
ATOM 765 C CA . THR A 1 97 ? -0.570 -1.024 12.336 1.00 84.25 97 THR A CA 1
ATOM 766 C C . THR A 1 97 ? -0.234 0.229 13.124 1.00 84.25 97 THR A C 1
ATOM 768 O O . THR A 1 97 ? 0.678 0.952 12.731 1.00 84.25 97 THR A O 1
ATOM 771 N N . TYR A 1 98 ? -0.964 0.470 14.207 1.00 70.00 98 TYR A N 1
ATOM 772 C CA . TYR A 1 98 ? -0.736 1.574 15.142 1.00 70.00 98 TYR A CA 1
ATOM 773 C C . TYR A 1 98 ? 0.144 1.194 16.334 1.00 70.00 98 TYR A C 1
ATOM 775 O O . TYR A 1 98 ? 0.139 -0.006 16.707 1.00 70.00 98 TYR A O 1
#

Foldseek 3Di:
DDWDWDWDQDPVVRDIDIDIDDDDDDWAFEAAAAEEPDDPVVVCVLVVQQPHDGRHTDDPVSVVVSQCVNAPDPPGDRWDWDWDADPVRSHIYIYTYD

pLDDT: mean 76.56, std 13.23, range [39.34, 90.25]